Protein AF-A0A392SCU3-F1 (afdb_monomer_lite)

Foldseek 3Di:
DDDDPPDDPPPPPDDPPDDPQKAADDAFPDWDDDDPPIDGHGQWIDDPNDIDGAQDKDWDDDPDPVDDIDIDGHD

Secondary structure (DSSP, 8-state):
-------------------TT-EEESS-SEEE--GGG-EEE-SEEEETTEEEETT-EEEE--SSTTSPPEEEE--

Structure (mmCIF, N/CA/C/O backbone):
data_AF-A0A392SCU3-F1
#
_entry.id   AF-A0A392SCU3-F1
#
loop_
_atom_site.group_PDB
_atom_site.id
_atom_site.type_symbol
_atom_site.label_atom_id
_atom_site.label_alt_id
_atom_site.label_comp_id
_atom_site.label_asym_id
_atom_site.label_entity_id
_atom_site.label_seq_id
_atom_site.pdbx_PDB_ins_code
_atom_site.Cartn_x
_atom_site.Cartn_y
_atom_site.Cartn_z
_atom_site.occupancy
_atom_site.B_iso_or_equiv
_atom_site.auth_seq_id
_atom_site.auth_comp_id
_atom_site.auth_asym_id
_atom_site.auth_atom_id
_atom_site.pdbx_PDB_model_num
ATOM 1 N N . ASP A 1 1 ? 23.564 28.412 34.348 1.00 45.09 1 ASP A N 1
ATOM 2 C CA . ASP A 1 1 ? 22.842 28.268 33.078 1.00 45.09 1 ASP A CA 1
ATOM 3 C C . ASP A 1 1 ? 22.710 26.808 32.749 1.00 45.09 1 ASP A C 1
ATOM 5 O O . ASP A 1 1 ? 23.720 26.117 32.729 1.00 45.09 1 ASP A O 1
ATOM 9 N N . SER A 1 2 ? 21.461 26.362 32.656 1.00 44.78 2 SER A N 1
ATOM 10 C CA . SER A 1 2 ? 21.078 24.970 32.462 1.00 44.78 2 SER A CA 1
ATOM 11 C C . SER A 1 2 ? 21.408 24.480 31.058 1.00 44.78 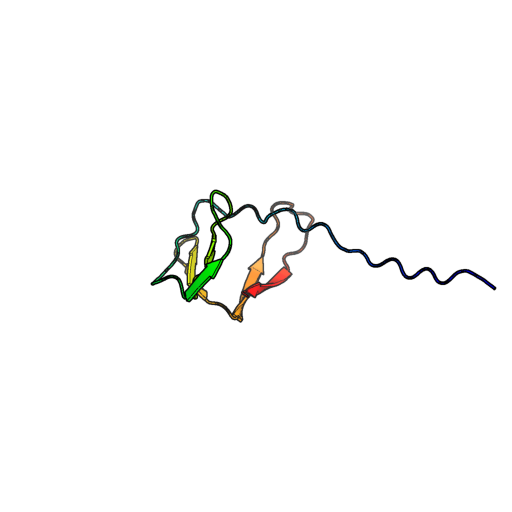2 SER A C 1
ATOM 13 O O . SER A 1 2 ? 21.221 25.198 30.077 1.00 44.78 2 SER A O 1
ATOM 15 N N . ASP A 1 3 ? 21.861 23.235 31.034 1.00 48.75 3 ASP A N 1
ATOM 16 C CA . ASP A 1 3 ? 22.120 22.351 29.908 1.00 48.75 3 ASP A CA 1
ATOM 17 C C . ASP A 1 3 ? 20.923 22.238 28.940 1.00 48.75 3 ASP A C 1
ATOM 19 O O . ASP A 1 3 ? 19.811 21.905 29.352 1.00 48.75 3 ASP A O 1
ATOM 23 N N . ASP A 1 4 ? 21.170 22.487 27.650 1.00 52.16 4 ASP A N 1
ATOM 24 C CA . ASP A 1 4 ? 20.259 22.213 26.527 1.00 52.16 4 ASP A CA 1
ATOM 25 C C . ASP A 1 4 ? 20.874 21.077 25.690 1.00 52.16 4 ASP A C 1
ATOM 27 O O . ASP A 1 4 ? 21.491 21.294 24.646 1.00 52.16 4 ASP A O 1
ATOM 31 N N . ASP A 1 5 ? 20.800 19.854 26.224 1.00 49.09 5 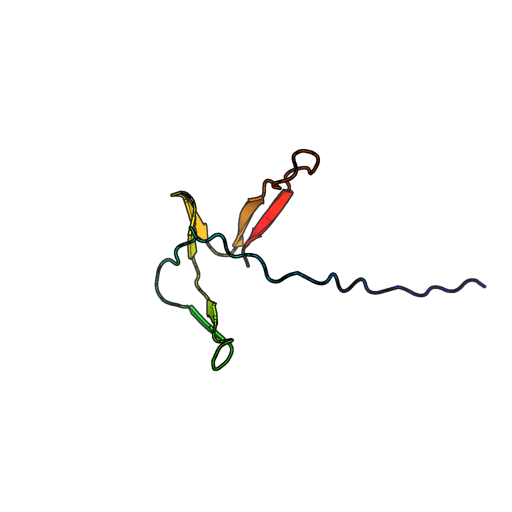ASP A N 1
ATOM 32 C CA . ASP A 1 5 ? 21.188 18.628 25.523 1.00 49.09 5 ASP A CA 1
ATOM 33 C C . ASP A 1 5 ? 19.965 18.110 24.753 1.00 49.09 5 ASP A C 1
ATOM 35 O O . ASP A 1 5 ? 19.099 17.406 25.273 1.00 49.09 5 ASP A O 1
ATOM 39 N N . GLY A 1 6 ? 19.843 18.567 23.504 1.00 45.94 6 GLY A N 1
ATOM 40 C CA . GLY A 1 6 ? 18.819 18.124 22.564 1.00 45.94 6 GLY A CA 1
ATOM 41 C C . GLY A 1 6 ? 19.075 16.689 22.110 1.00 45.94 6 GLY A C 1
ATOM 42 O O . GLY A 1 6 ? 19.653 16.461 21.043 1.00 45.94 6 GLY A O 1
ATOM 43 N N . GLU A 1 7 ? 18.631 15.728 22.918 1.00 45.69 7 GLU A N 1
ATOM 44 C CA . GLU A 1 7 ? 18.624 14.303 22.597 1.00 45.69 7 GLU A CA 1
ATOM 45 C C . GLU A 1 7 ? 17.835 14.050 21.300 1.00 45.69 7 GLU A C 1
ATOM 47 O O . GLU A 1 7 ? 16.612 14.180 21.217 1.00 45.69 7 GLU A O 1
ATOM 52 N N . LYS A 1 8 ? 18.562 13.675 20.243 1.00 47.25 8 LYS A N 1
ATOM 53 C CA . LYS A 1 8 ? 17.988 13.075 19.039 1.00 47.25 8 LYS A CA 1
ATOM 54 C C . LYS A 1 8 ? 17.470 11.686 19.399 1.00 47.25 8 LYS A C 1
ATOM 56 O O . LYS A 1 8 ? 18.242 10.729 19.421 1.00 47.25 8 LYS A O 1
ATOM 61 N N . GLU A 1 9 ? 16.165 11.564 19.617 1.00 42.50 9 GLU A N 1
ATOM 62 C CA . GLU A 1 9 ? 15.491 10.266 19.591 1.00 42.50 9 GLU A CA 1
ATOM 63 C C . GLU A 1 9 ? 15.546 9.681 18.170 1.00 42.50 9 GLU A C 1
ATOM 65 O O . GLU A 1 9 ? 14.644 9.836 17.343 1.00 42.50 9 GLU A O 1
ATOM 70 N N . GLU A 1 10 ? 16.629 8.968 17.868 1.00 44.28 10 GLU A N 1
ATOM 71 C CA . GLU A 1 10 ? 16.636 7.962 16.814 1.00 44.28 10 GLU A CA 1
ATOM 72 C C . GLU A 1 10 ? 15.801 6.775 17.302 1.00 44.28 10 GLU A C 1
ATOM 74 O O . GLU A 1 10 ? 16.315 5.777 17.812 1.00 44.28 10 GLU A O 1
ATOM 79 N N . GLY A 1 11 ? 14.477 6.908 17.175 1.00 39.00 11 GLY A N 1
ATOM 80 C CA . GLY A 1 11 ? 13.536 5.824 17.411 1.00 39.00 11 GLY A CA 1
ATOM 81 C C . GLY A 1 11 ? 13.977 4.593 16.625 1.00 39.00 11 GLY A C 1
ATOM 82 O O . GLY A 1 11 ? 13.927 4.576 15.391 1.00 39.00 11 GLY A O 1
ATOM 83 N N . LYS A 1 12 ? 14.433 3.564 17.349 1.00 37.88 12 LYS A N 1
ATOM 84 C CA . LYS A 1 12 ? 14.655 2.209 16.838 1.00 37.88 12 LYS A CA 1
ATOM 85 C C . LYS A 1 12 ? 13.363 1.755 16.162 1.00 37.88 12 LYS A C 1
ATOM 87 O O . LYS A 1 12 ? 12.461 1.243 16.814 1.00 37.88 12 LYS A O 1
ATOM 92 N N . LYS A 1 13 ? 13.268 1.936 14.846 1.00 41.88 13 LYS A N 1
ATOM 93 C CA . LYS A 1 13 ? 12.253 1.263 14.043 1.00 41.88 13 LYS A CA 1
ATOM 94 C C . LYS A 1 13 ? 12.604 -0.217 14.085 1.00 41.88 13 LYS A C 1
ATOM 96 O O . LYS A 1 13 ? 13.544 -0.645 13.410 1.00 41.88 13 LYS A O 1
ATOM 101 N N . GLU A 1 14 ? 11.902 -0.982 14.918 1.00 44.12 14 GLU A N 1
ATOM 102 C CA . GLU A 1 14 ? 11.837 -2.430 14.745 1.00 44.12 14 GLU A CA 1
ATOM 103 C C . GLU A 1 14 ? 11.573 -2.724 13.262 1.00 44.12 14 GLU A C 1
ATOM 105 O O . GLU A 1 14 ? 10.857 -1.956 12.604 1.00 44.12 14 GLU A O 1
ATOM 110 N N . PRO A 1 15 ? 12.201 -3.768 12.688 1.00 48.69 15 PRO A N 1
ATOM 111 C CA . PRO A 1 15 ? 11.901 -4.136 11.318 1.00 48.69 15 PRO A CA 1
ATOM 112 C C . PRO A 1 15 ? 10.385 -4.339 11.242 1.00 48.69 15 PRO A C 1
ATOM 114 O O . PRO A 1 15 ? 9.865 -5.124 12.035 1.00 48.69 15 PRO A O 1
ATOM 117 N N . PRO A 1 16 ? 9.669 -3.616 10.360 1.00 54.44 16 PRO A N 1
ATOM 118 C CA . PRO A 1 16 ? 8.232 -3.783 10.252 1.00 54.44 16 PRO A CA 1
ATOM 119 C C . PRO A 1 16 ? 7.972 -5.263 10.002 1.00 54.44 16 PRO A C 1
ATOM 121 O O . PRO A 1 16 ? 8.525 -5.834 9.055 1.00 54.44 16 PRO A O 1
ATOM 124 N N . GLN A 1 17 ? 7.209 -5.891 10.897 1.00 56.78 17 GLN A N 1
ATOM 125 C CA . GLN A 1 17 ? 6.695 -7.226 10.650 1.00 56.78 17 GLN A CA 1
ATOM 126 C C . GLN A 1 17 ? 5.846 -7.096 9.393 1.00 56.78 17 GLN A C 1
ATOM 128 O O . GLN A 1 17 ? 4.853 -6.372 9.379 1.00 56.78 17 GLN A O 1
ATOM 133 N N . THR A 1 18 ? 6.312 -7.677 8.292 1.00 60.53 18 THR A N 1
ATOM 134 C CA . THR A 1 18 ? 5.526 -7.707 7.068 1.00 60.53 18 THR A CA 1
ATOM 135 C C . THR A 1 18 ? 4.356 -8.637 7.333 1.00 60.53 18 THR A C 1
ATOM 137 O O . THR A 1 18 ? 4.618 -9.800 7.646 1.00 60.53 18 THR A O 1
ATOM 140 N N . PRO A 1 19 ? 3.105 -8.165 7.228 1.00 67.50 19 PRO A N 1
ATOM 141 C CA . PRO A 1 19 ? 1.961 -9.056 7.297 1.00 67.50 19 PRO A CA 1
ATOM 142 C C . PRO A 1 19 ? 2.135 -10.148 6.239 1.00 67.50 19 PRO A C 1
ATOM 144 O O . PRO A 1 19 ? 2.416 -9.828 5.080 1.00 67.50 19 PRO A O 1
ATOM 147 N N . ASP A 1 20 ? 1.993 -11.415 6.628 1.00 71.56 20 ASP A N 1
ATOM 148 C CA . ASP A 1 20 ? 2.214 -12.557 5.727 1.00 71.56 20 ASP A CA 1
ATOM 149 C C . ASP A 1 20 ? 1.273 -12.545 4.502 1.00 71.56 20 ASP A C 1
ATOM 151 O O . ASP A 1 20 ? 1.577 -13.151 3.474 1.00 71.56 20 ASP A O 1
ATOM 155 N N . ASP A 1 21 ? 0.165 -11.801 4.577 1.00 81.75 21 ASP A N 1
ATOM 156 C CA . ASP A 1 21 ? -0.861 -11.728 3.533 1.00 81.75 21 ASP A CA 1
ATOM 157 C C . ASP A 1 21 ? -0.599 -10.676 2.441 1.00 81.75 21 ASP A C 1
ATOM 159 O O . ASP A 1 21 ? -1.320 -10.640 1.440 1.00 81.75 21 ASP A O 1
ATOM 163 N N . ALA A 1 22 ? 0.418 -9.820 2.591 1.00 89.88 22 ALA A N 1
ATOM 164 C CA . ALA A 1 22 ? 0.712 -8.784 1.601 1.00 89.88 22 ALA A CA 1
ATOM 165 C C . ALA A 1 22 ? 1.368 -9.377 0.339 1.00 89.88 22 ALA A C 1
ATOM 167 O O . ALA A 1 22 ? 2.454 -9.963 0.390 1.00 89.88 22 ALA A O 1
ATOM 168 N N . LYS A 1 23 ? 0.740 -9.180 -0.826 1.00 93.75 23 LYS A N 1
ATOM 169 C CA . LYS A 1 23 ? 1.219 -9.701 -2.117 1.00 93.75 23 LYS A CA 1
ATOM 170 C C . LYS A 1 23 ? 1.669 -8.561 -3.029 1.00 93.75 23 LYS A C 1
ATOM 172 O O . LYS A 1 23 ? 0.874 -7.665 -3.299 1.00 93.75 23 LYS A O 1
ATOM 177 N N . PRO A 1 24 ? 2.908 -8.571 -3.549 1.00 95.19 24 PRO A N 1
ATOM 178 C CA . PRO A 1 24 ? 3.357 -7.530 -4.465 1.00 95.19 24 PRO A CA 1
ATOM 179 C C . PRO A 1 24 ? 2.605 -7.611 -5.797 1.00 95.19 24 PRO A C 1
ATOM 181 O O . PRO A 1 24 ? 2.310 -8.705 -6.286 1.00 95.19 24 PRO A O 1
ATOM 184 N N . ILE A 1 25 ? 2.360 -6.455 -6.408 1.00 96.00 25 ILE A N 1
ATOM 185 C CA . ILE A 1 25 ? 1.757 -6.347 -7.737 1.00 96.00 25 ILE A CA 1
ATOM 186 C C . ILE A 1 25 ? 2.808 -5.806 -8.709 1.00 96.00 25 ILE A C 1
ATOM 188 O O . ILE A 1 25 ? 3.485 -4.817 -8.429 1.00 96.00 25 ILE A O 1
ATOM 192 N N . GLY A 1 26 ? 2.926 -6.455 -9.868 1.00 95.38 26 GLY A N 1
ATOM 193 C CA . GLY A 1 26 ? 3.833 -6.041 -10.938 1.00 95.38 26 GLY A CA 1
ATOM 194 C C . GLY A 1 26 ? 5.302 -6.412 -10.711 1.00 95.38 26 GLY A C 1
ATOM 195 O O . GLY A 1 26 ? 5.653 -7.241 -9.866 1.00 95.38 26 GLY A O 1
ATOM 196 N N . ASP A 1 27 ? 6.167 -5.805 -11.522 1.00 96.69 27 ASP A N 1
ATOM 197 C CA . ASP A 1 27 ? 7.609 -6.032 -11.486 1.00 96.69 27 ASP A CA 1
ATOM 198 C C . ASP A 1 27 ? 8.301 -5.161 -10.423 1.00 96.69 27 ASP A C 1
ATOM 200 O O . ASP A 1 27 ? 7.867 -4.043 -10.137 1.00 96.69 27 ASP A O 1
ATOM 204 N N . PRO A 1 28 ? 9.408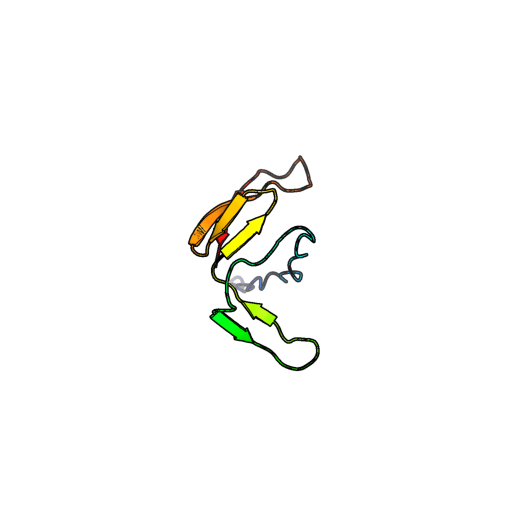 -5.636 -9.824 1.00 95.81 28 PRO A N 1
ATOM 205 C CA . PRO A 1 28 ? 10.139 -4.852 -8.842 1.00 95.81 28 PRO A CA 1
ATOM 206 C C . PRO A 1 28 ? 10.806 -3.632 -9.493 1.00 95.81 28 PRO A C 1
ATOM 208 O O . PRO A 1 28 ? 11.693 -3.773 -10.336 1.00 95.81 28 PRO A O 1
ATOM 211 N N . ILE A 1 29 ? 10.456 -2.435 -9.022 1.00 95.75 29 ILE A N 1
ATOM 212 C CA . ILE A 1 29 ? 11.016 -1.158 -9.493 1.00 95.75 29 ILE A CA 1
ATOM 213 C C . ILE A 1 29 ? 12.458 -0.938 -9.019 1.00 95.75 29 ILE A C 1
ATOM 215 O O . ILE A 1 29 ? 13.236 -0.206 -9.631 1.00 95.75 29 ILE A O 1
ATOM 219 N N . ARG A 1 30 ? 12.843 -1.580 -7.909 1.00 95.69 30 ARG A N 1
ATOM 220 C CA . ARG A 1 30 ? 14.198 -1.501 -7.357 1.00 95.69 30 ARG A CA 1
ATOM 221 C C . ARG A 1 30 ? 14.545 -2.766 -6.592 1.00 95.69 30 ARG A C 1
ATOM 223 O O . ARG A 1 30 ? 13.730 -3.349 -5.886 1.00 95.69 30 ARG A O 1
ATOM 230 N N . VAL A 1 31 ? 15.811 -3.156 -6.662 1.00 95.56 31 VAL A N 1
ATOM 231 C CA . VAL A 1 31 ? 16.372 -4.227 -5.837 1.00 95.56 31 VAL A CA 1
ATOM 232 C C . VAL A 1 31 ? 17.511 -3.646 -5.013 1.00 95.56 31 VAL A C 1
ATOM 234 O O . VAL A 1 31 ? 18.428 -3.039 -5.560 1.00 95.56 31 VAL A O 1
ATOM 237 N N . SER A 1 32 ? 17.460 -3.816 -3.694 1.00 94.88 32 SER A N 1
ATOM 238 C CA . SER A 1 32 ? 18.488 -3.323 -2.772 1.00 94.88 32 SER A CA 1
ATOM 239 C C . SER A 1 32 ? 19.076 -4.451 -1.932 1.00 94.88 32 SER A C 1
ATOM 241 O O . SER A 1 32 ? 18.441 -5.482 -1.727 1.00 94.88 32 SER A O 1
ATOM 243 N N . GLY A 1 33 ? 20.270 -4.240 -1.381 1.00 93.88 33 GLY A N 1
ATOM 244 C CA . GLY A 1 33 ? 20.943 -5.231 -0.538 1.00 93.88 33 GLY A CA 1
ATOM 245 C C . GLY A 1 33 ? 21.574 -6.384 -1.327 1.00 93.88 33 GLY A C 1
ATOM 246 O O . GLY A 1 33 ? 21.480 -6.466 -2.553 1.00 93.88 33 GLY A O 1
ATOM 247 N N . LYS A 1 34 ? 22.270 -7.272 -0.613 1.00 93.06 34 LYS A N 1
ATOM 248 C CA . LYS A 1 34 ? 22.982 -8.434 -1.171 1.00 93.06 34 LYS A CA 1
ATOM 249 C C . LYS A 1 34 ? 22.794 -9.657 -0.267 1.00 93.06 34 LYS A C 1
ATOM 251 O O . LYS A 1 34 ? 22.529 -9.515 0.926 1.00 93.06 34 LYS A O 1
ATOM 256 N N . GLY A 1 35 ? 22.946 -10.857 -0.832 1.00 92.88 35 GLY A N 1
ATOM 257 C CA . GLY A 1 35 ? 22.828 -12.120 -0.094 1.00 92.88 35 GLY A CA 1
ATOM 258 C C . GLY A 1 35 ? 21.472 -12.263 0.604 1.00 92.88 35 GLY A C 1
ATOM 259 O O . GLY A 1 35 ? 20.432 -12.045 -0.013 1.00 92.88 35 GLY A O 1
ATOM 260 N N . ARG A 1 36 ? 21.494 -12.587 1.903 1.00 89.12 36 ARG A N 1
ATOM 261 C CA . ARG A 1 36 ? 20.290 -12.755 2.740 1.00 89.12 36 ARG A CA 1
ATOM 262 C C . ARG A 1 36 ? 19.502 -11.460 2.972 1.00 89.12 36 ARG A C 1
ATOM 264 O O . ARG A 1 36 ? 18.327 -11.527 3.292 1.00 89.12 36 ARG A O 1
ATOM 271 N N . GLY A 1 37 ? 20.126 -10.293 2.798 1.00 89.44 37 GLY A N 1
ATOM 272 C CA . GLY A 1 37 ? 19.480 -8.986 2.971 1.00 89.44 37 GLY A CA 1
ATOM 273 C C . GLY A 1 37 ? 18.931 -8.386 1.677 1.00 89.44 37 GLY A C 1
ATOM 274 O O . GLY A 1 37 ? 18.666 -7.186 1.627 1.00 89.44 37 GLY A O 1
ATOM 275 N N . ARG A 1 38 ? 18.841 -9.171 0.597 1.00 93.12 38 ARG A N 1
ATOM 276 C CA . ARG A 1 38 ? 18.350 -8.685 -0.694 1.00 93.12 38 ARG A CA 1
ATOM 277 C C . ARG A 1 38 ? 16.840 -8.437 -0.614 1.00 93.12 38 ARG A C 1
ATOM 279 O O . ARG A 1 38 ? 16.075 -9.373 -0.419 1.00 93.12 38 ARG A O 1
ATOM 286 N N . LYS A 1 39 ? 16.425 -7.187 -0.815 1.00 92.44 39 LYS A N 1
ATOM 287 C CA . LYS A 1 39 ? 15.027 -6.737 -0.825 1.00 92.44 39 LYS A CA 1
ATOM 288 C C . LYS A 1 39 ? 14.614 -6.313 -2.232 1.00 92.44 39 LYS A C 1
ATOM 290 O O . LYS A 1 39 ? 15.421 -5.744 -2.972 1.00 92.44 39 LYS A O 1
ATOM 295 N N . ARG A 1 40 ? 13.366 -6.596 -2.594 1.00 93.88 40 ARG A N 1
ATOM 296 C CA . ARG A 1 40 ? 12.721 -6.144 -3.832 1.00 93.88 40 ARG A CA 1
ATOM 297 C C . ARG A 1 40 ? 11.647 -5.133 -3.447 1.00 93.88 40 ARG A C 1
ATOM 299 O O . ARG A 1 40 ? 10.877 -5.406 -2.534 1.00 93.88 40 ARG A O 1
ATOM 306 N N . HIS A 1 41 ? 11.654 -3.984 -4.101 1.00 94.69 41 HIS A N 1
ATOM 307 C CA . HIS A 1 41 ? 10.729 -2.880 -3.865 1.00 94.69 41 HIS A CA 1
ATOM 308 C C . HIS A 1 41 ? 9.745 -2.824 -5.024 1.00 94.69 41 HIS A C 1
ATOM 310 O O . HIS A 1 41 ? 10.159 -3.006 -6.171 1.00 94.69 41 HIS A O 1
ATOM 316 N N . TYR A 1 42 ? 8.479 -2.572 -4.715 1.00 95.62 42 TYR A N 1
ATOM 317 C CA . TYR A 1 42 ? 7.360 -2.591 -5.653 1.00 95.62 42 TYR A CA 1
ATOM 318 C C . TYR A 1 42 ? 6.576 -1.286 -5.537 1.00 95.62 42 TYR A C 1
ATOM 320 O O . TYR A 1 42 ? 6.624 -0.634 -4.496 1.00 95.62 42 TYR A O 1
ATOM 328 N N . GLU A 1 43 ? 5.884 -0.915 -6.609 1.00 96.19 43 GLU A N 1
ATOM 329 C CA . GLU A 1 43 ? 5.040 0.283 -6.639 1.00 96.19 43 GLU A CA 1
ATOM 330 C C . GLU A 1 43 ? 3.696 0.064 -5.930 1.00 96.19 43 GLU A C 1
ATOM 332 O O . GLU A 1 43 ? 3.159 0.989 -5.326 1.00 96.19 43 GLU A O 1
ATOM 337 N N . SER A 1 44 ? 3.183 -1.170 -5.952 1.00 96.00 44 SER A N 1
ATOM 338 C CA . SER A 1 44 ? 1.893 -1.514 -5.357 1.00 96.00 44 SER A CA 1
ATOM 339 C C . SER A 1 44 ? 1.885 -2.917 -4.754 1.00 96.00 44 SER A C 1
ATOM 341 O O . SER A 1 44 ? 2.679 -3.791 -5.123 1.00 96.00 44 SER A O 1
ATOM 343 N N . PHE A 1 45 ? 0.945 -3.150 -3.844 1.00 94.81 45 PHE A N 1
ATOM 344 C CA . PHE A 1 45 ? 0.671 -4.454 -3.250 1.00 94.81 45 PHE A CA 1
ATOM 345 C C . PHE A 1 45 ? -0.826 -4.637 -2.983 1.00 94.81 45 PHE A C 1
ATOM 347 O O . PHE A 1 45 ? -1.567 -3.668 -2.831 1.00 94.81 45 PHE A O 1
ATOM 354 N N . GLU A 1 46 ? -1.266 -5.890 -2.933 1.00 95.00 46 GLU A N 1
ATOM 355 C CA . GLU A 1 46 ? -2.585 -6.284 -2.448 1.00 95.00 46 GLU A CA 1
ATOM 356 C C . GLU A 1 46 ? -2.471 -6.704 -0.981 1.00 95.00 46 GLU A C 1
ATOM 358 O O . GLU A 1 46 ? -1.582 -7.481 -0.619 1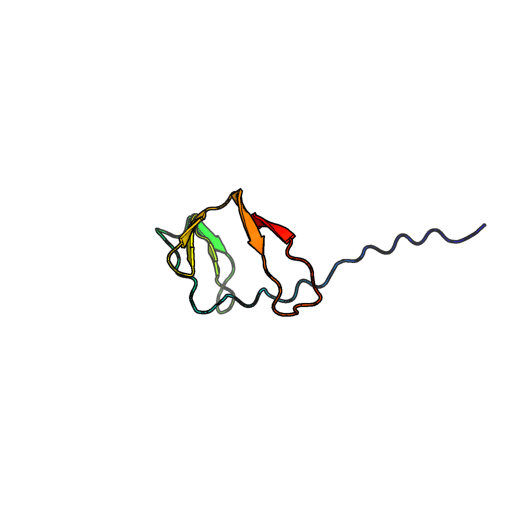.00 95.00 46 GLU A O 1
ATOM 363 N N . PHE A 1 47 ? -3.373 -6.205 -0.144 1.00 91.19 47 PHE A N 1
ATOM 364 C CA . PHE A 1 47 ? -3.523 -6.615 1.245 1.00 91.19 47 PHE A CA 1
ATOM 365 C C . PHE A 1 47 ? -5.009 -6.655 1.605 1.00 91.19 47 PHE A C 1
ATOM 367 O O . PHE A 1 47 ? -5.734 -5.694 1.356 1.00 91.19 47 PHE A O 1
ATOM 374 N N . ASP A 1 48 ? -5.466 -7.782 2.155 1.00 89.69 48 ASP A N 1
ATOM 375 C CA . ASP A 1 48 ? -6.876 -8.019 2.506 1.00 89.69 48 ASP A CA 1
ATOM 376 C C . ASP A 1 48 ? -7.861 -7.721 1.348 1.00 89.69 48 ASP A C 1
ATOM 378 O O . ASP A 1 48 ? -8.906 -7.096 1.512 1.00 89.69 48 ASP A O 1
ATOM 382 N N . GLY A 1 49 ? -7.474 -8.101 0.123 1.00 91.94 49 GLY A N 1
ATOM 383 C CA . GLY A 1 49 ? -8.258 -7.867 -1.097 1.00 91.94 49 GLY A CA 1
ATOM 384 C C . GLY A 1 49 ? -8.278 -6.417 -1.600 1.00 91.94 49 GLY A C 1
ATOM 385 O O . GLY A 1 49 ? -8.900 -6.147 -2.626 1.00 91.94 49 GLY A O 1
ATOM 386 N N . ASN A 1 50 ? -7.588 -5.495 -0.923 1.00 92.94 50 ASN A N 1
ATOM 387 C CA . ASN A 1 50 ? -7.445 -4.103 -1.340 1.00 92.94 50 ASN A CA 1
ATOM 388 C C . ASN A 1 50 ? -6.068 -3.858 -1.957 1.00 92.94 50 ASN A C 1
ATOM 390 O O . ASN A 1 50 ? -5.053 -4.341 -1.458 1.00 92.94 50 ASN A O 1
ATOM 394 N N . GLN A 1 51 ? -6.029 -3.070 -3.027 1.00 95.56 51 GLN A N 1
ATOM 395 C CA . GLN A 1 51 ? -4.785 -2.635 -3.649 1.00 95.56 51 GLN A CA 1
ATOM 396 C C . GLN A 1 51 ? -4.329 -1.301 -3.054 1.00 95.56 51 GLN A C 1
ATOM 398 O O . GLN A 1 51 ? -5.115 -0.361 -2.961 1.00 95.56 51 GLN A O 1
ATOM 403 N N . TYR A 1 52 ? -3.043 -1.218 -2.727 1.00 95.19 52 TYR A N 1
ATOM 404 C CA . TYR A 1 52 ? -2.374 -0.020 -2.229 1.00 95.19 52 TYR A CA 1
ATOM 405 C C . TYR A 1 52 ? -1.151 0.289 -3.085 1.00 95.19 52 TYR A C 1
ATOM 407 O O . TYR A 1 52 ? -0.437 -0.628 -3.500 1.00 95.19 52 TYR A O 1
ATOM 415 N N . SER A 1 53 ? -0.892 1.570 -3.324 1.00 96.12 53 SER A N 1
ATOM 416 C CA . SER A 1 53 ? 0.274 2.067 -4.055 1.00 96.12 53 SER A CA 1
ATOM 417 C C . SER A 1 53 ? 1.120 3.000 -3.194 1.00 96.12 53 SER A C 1
ATOM 419 O O . SER A 1 53 ? 0.695 3.474 -2.137 1.00 96.12 53 SER A O 1
ATOM 421 N N . LEU A 1 54 ? 2.349 3.265 -3.636 1.00 94.81 54 LEU A N 1
ATOM 422 C CA . LEU A 1 54 ? 3.159 4.323 -3.039 1.00 94.81 54 LEU A CA 1
ATOM 423 C C . LEU A 1 54 ? 2.395 5.655 -3.076 1.00 94.81 54 LEU A C 1
ATOM 425 O O . LEU A 1 54 ? 1.679 5.952 -4.025 1.00 94.81 54 LEU A O 1
ATOM 429 N N . GLU A 1 55 ? 2.592 6.461 -2.038 1.00 95.38 55 GLU A N 1
ATOM 430 C CA . GLU A 1 55 ? 1.947 7.759 -1.803 1.00 95.38 55 GLU A CA 1
ATOM 431 C C . GLU A 1 55 ? 0.467 7.721 -1.402 1.00 95.38 55 GLU A C 1
ATOM 433 O O . GLU A 1 55 ? -0.074 8.765 -1.024 1.00 95.38 55 GLU A O 1
ATOM 438 N N . ASP A 1 56 ? -0.159 6.542 -1.358 1.00 95.69 56 ASP A N 1
ATOM 439 C CA . ASP A 1 56 ? -1.520 6.416 -0.845 1.00 95.69 56 ASP A CA 1
ATOM 440 C C . ASP A 1 56 ? -1.568 6.680 0.674 1.00 95.69 56 ASP A C 1
ATOM 442 O O . ASP A 1 56 ? -0.734 6.159 1.433 1.00 95.69 56 ASP A O 1
ATOM 446 N N . PRO A 1 57 ? -2.545 7.475 1.155 1.00 94.94 57 PRO A N 1
ATOM 447 C CA . PRO A 1 57 ? -2.814 7.602 2.575 1.00 94.94 57 PRO A CA 1
ATOM 448 C C . PRO A 1 57 ? -3.562 6.364 3.088 1.00 94.94 57 PRO A C 1
ATOM 450 O O . PRO A 1 57 ? -4.583 5.962 2.532 1.00 94.94 57 PRO A O 1
ATOM 453 N N . VAL A 1 58 ? -3.099 5.794 4.198 1.00 93.00 58 VAL A N 1
ATOM 454 C CA . VAL A 1 58 ? -3.708 4.627 4.848 1.00 93.00 58 VAL A CA 1
ATOM 455 C C . VAL A 1 58 ? -3.991 4.893 6.314 1.00 93.00 58 VAL A C 1
ATOM 457 O O . VAL A 1 58 ? -3.228 5.576 6.995 1.00 93.00 58 VAL A O 1
ATOM 460 N N . MET A 1 59 ? -5.092 4.332 6.810 1.00 90.62 59 MET A N 1
ATOM 461 C CA . MET A 1 59 ? -5.407 4.313 8.234 1.00 90.62 59 MET A CA 1
ATOM 462 C C . MET A 1 59 ? -4.892 3.010 8.837 1.00 90.62 59 MET A C 1
ATOM 464 O O . MET A 1 59 ? -5.322 1.929 8.440 1.00 90.62 59 MET A O 1
ATOM 468 N N . LEU A 1 60 ? -3.984 3.117 9.799 1.00 86.88 60 LEU A N 1
ATOM 469 C CA . LEU A 1 60 ? -3.456 1.984 10.542 1.00 86.88 60 LEU A CA 1
ATOM 470 C C . LEU A 1 60 ? -4.216 1.862 11.859 1.00 86.88 60 LEU A C 1
ATOM 472 O O . LEU A 1 60 ? -4.321 2.827 12.622 1.00 86.88 60 LEU A O 1
ATOM 476 N N . VAL A 1 61 ? -4.757 0.671 12.101 1.00 87.62 61 VAL A N 1
ATOM 477 C CA . VAL A 1 61 ? -5.434 0.315 13.348 1.00 87.62 61 VAL A CA 1
ATOM 478 C C . VAL A 1 61 ? -4.451 -0.511 14.180 1.00 87.62 61 VAL A C 1
ATOM 480 O O . VAL A 1 61 ? -4.089 -1.606 13.751 1.00 87.62 61 VAL A O 1
ATOM 483 N N . PRO A 1 62 ? -3.969 0.007 15.323 1.00 86.31 62 PRO A N 1
ATOM 484 C CA . PRO A 1 62 ? -3.108 -0.748 16.224 1.00 86.31 62 PRO A CA 1
ATOM 485 C C . PRO A 1 62 ? -3.807 -2.007 16.748 1.00 86.31 62 PR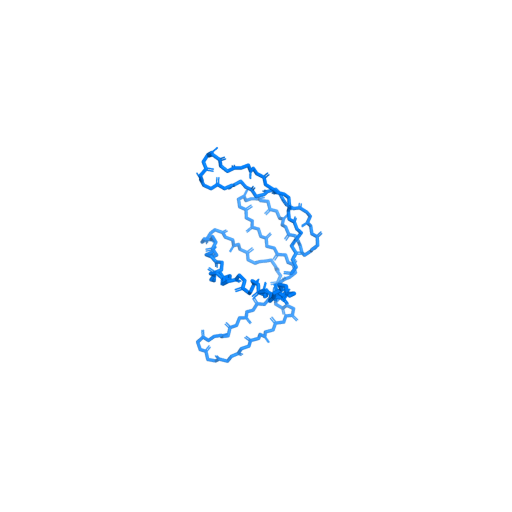O A C 1
ATOM 487 O O . PRO A 1 62 ? -5.029 -2.035 16.896 1.00 86.31 62 PRO A O 1
ATOM 490 N N . GLU A 1 63 ? -3.027 -3.033 17.083 1.00 85.69 63 GLU A N 1
ATOM 491 C CA . GLU A 1 63 ? -3.554 -4.249 17.722 1.00 85.69 63 GLU A CA 1
ATOM 492 C C . GLU A 1 63 ? -4.089 -3.965 19.135 1.00 85.69 63 GLU A C 1
ATOM 494 O O . GLU A 1 63 ? -5.067 -4.566 19.587 1.00 85.69 63 GLU A O 1
ATOM 499 N N . ASP A 1 64 ? -3.453 -3.018 19.826 1.00 87.62 64 ASP A N 1
ATOM 500 C CA . ASP A 1 64 ? -3.871 -2.529 21.132 1.00 87.62 64 ASP A CA 1
ATOM 501 C C . ASP A 1 64 ? -5.037 -1.542 20.999 1.00 87.62 64 ASP A C 1
ATOM 503 O O . ASP A 1 64 ? -4.928 -0.480 20.384 1.00 87.62 64 ASP A O 1
ATOM 507 N N . LYS A 1 65 ? -6.159 -1.886 21.632 1.00 81.88 65 LYS A N 1
ATOM 508 C CA . LYS A 1 65 ? -7.417 -1.132 21.567 1.00 81.88 65 LYS A CA 1
ATOM 509 C C . LYS A 1 65 ? -7.357 0.217 22.279 1.00 81.88 65 LYS A C 1
ATOM 511 O O . LYS A 1 65 ? -8.225 1.055 22.042 1.00 81.88 65 LYS A O 1
ATOM 516 N N . GLU A 1 66 ? -6.386 0.422 23.165 1.00 88.81 66 GLU A N 1
ATOM 517 C CA . GLU A 1 66 ? -6.191 1.706 23.844 1.00 88.81 66 GLU A CA 1
ATOM 518 C C . GLU A 1 66 ? -5.463 2.719 22.949 1.00 88.81 66 GLU A C 1
ATOM 520 O O . GLU A 1 66 ? -5.539 3.932 23.176 1.00 88.81 66 GLU A O 1
ATOM 525 N N . GLN A 1 67 ? -4.807 2.243 21.888 1.00 88.19 67 GLN A N 1
ATOM 526 C CA . GLN A 1 67 ? -4.111 3.089 20.933 1.00 88.19 67 GLN A CA 1
ATOM 527 C C . GLN A 1 67 ? -5.068 3.577 19.844 1.00 88.19 67 GLN A C 1
ATOM 529 O O . GLN A 1 67 ? -5.823 2.822 19.230 1.00 88.19 67 GLN A O 1
ATOM 534 N N . LYS A 1 68 ? -5.033 4.887 19.588 1.00 89.94 68 LYS A N 1
ATOM 535 C CA . LYS A 1 68 ? -5.861 5.497 18.546 1.00 89.94 68 LYS A CA 1
ATOM 536 C C . LYS A 1 68 ? -5.348 5.094 17.159 1.00 89.94 68 LYS A C 1
ATOM 538 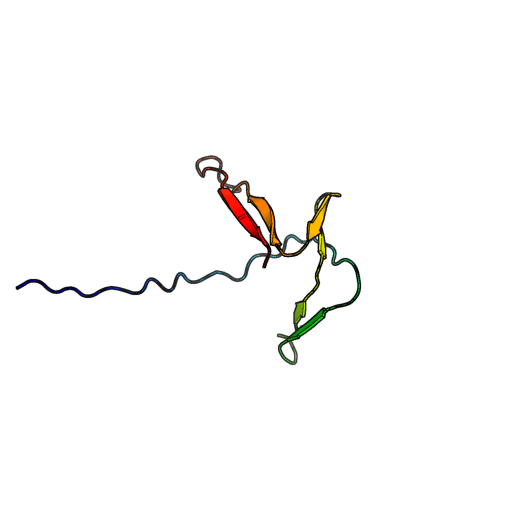O O . LYS A 1 68 ? -4.132 5.075 16.956 1.00 89.94 68 LYS A O 1
ATOM 543 N N . PRO A 1 69 ? -6.247 4.857 16.188 1.00 92.25 69 PRO A N 1
ATOM 544 C CA . PRO A 1 69 ? -5.836 4.702 14.805 1.00 92.25 69 PRO A CA 1
ATOM 545 C C . PRO A 1 69 ? -5.176 5.987 14.308 1.00 92.25 69 PRO A C 1
ATOM 547 O O . PRO A 1 69 ? -5.545 7.093 14.719 1.00 92.25 69 PRO A O 1
ATOM 550 N N . TYR A 1 70 ? -4.212 5.843 13.408 1.00 91.31 70 TYR A N 1
ATOM 551 C CA . TYR A 1 70 ? -3.510 6.973 12.810 1.00 91.31 70 TYR A CA 1
ATOM 552 C C . TYR A 1 70 ? -3.425 6.830 11.297 1.00 91.31 70 TYR A C 1
ATOM 554 O O . TYR A 1 70 ? -3.549 5.739 10.744 1.00 91.31 70 TYR A O 1
ATOM 562 N N . VAL A 1 71 ? -3.245 7.965 10.625 1.00 92.44 71 VAL A N 1
ATOM 563 C CA . VAL A 1 71 ? -3.116 8.030 9.169 1.00 92.44 71 VAL A CA 1
ATOM 564 C C . VAL A 1 71 ? -1.640 8.168 8.811 1.00 92.44 71 VAL A C 1
ATOM 566 O O . VAL A 1 71 ? -0.936 8.997 9.388 1.00 92.44 71 VAL A O 1
ATOM 569 N N . ALA A 1 72 ? -1.179 7.365 7.860 1.00 92.38 72 ALA A N 1
ATOM 570 C CA . ALA A 1 72 ? 0.179 7.378 7.327 1.00 92.38 72 ALA A CA 1
ATOM 571 C C . ALA A 1 72 ? 0.152 7.435 5.794 1.00 92.38 72 ALA A C 1
ATOM 573 O O . ALA A 1 72 ? -0.881 7.185 5.184 1.00 92.38 72 ALA A O 1
ATOM 574 N N . ILE A 1 73 ? 1.287 7.760 5.176 1.00 93.56 73 ILE A N 1
ATOM 575 C CA . ILE A 1 73 ? 1.469 7.743 3.718 1.00 93.56 73 ILE A CA 1
ATOM 576 C C . ILE A 1 73 ? 2.480 6.647 3.381 1.00 93.56 73 ILE A C 1
ATOM 578 O O . ILE A 1 73 ? 3.545 6.589 4.003 1.00 93.56 73 ILE A O 1
ATOM 582 N N . ILE A 1 74 ? 2.164 5.801 2.401 1.00 92.69 74 ILE A N 1
ATOM 583 C CA . ILE A 1 74 ? 3.061 4.736 1.929 1.00 92.69 74 ILE A CA 1
ATOM 584 C C . ILE A 1 74 ? 4.225 5.358 1.135 1.00 92.69 74 ILE A C 1
ATOM 586 O O . ILE A 1 74 ? 4.015 6.265 0.330 1.00 92.69 74 ILE A O 1
ATOM 590 N N . LYS A 1 75 ? 5.466 4.909 1.362 1.00 89.88 75 LYS A N 1
ATOM 591 C CA . LYS A 1 75 ? 6.681 5.423 0.704 1.00 89.88 75 LYS A CA 1
ATOM 592 C C . LYS A 1 75 ? 7.668 4.314 0.372 1.00 89.88 75 LYS A C 1
ATOM 594 O O . LYS A 1 75 ? 7.733 3.336 1.150 1.00 89.88 75 LYS A O 1
#

Sequence (75 aa):
DSDDDGEKEEGKKEPPQTPDDAKPIGDPIRVSGKGRGRKRHYESFEFDGNQYSLEDPVMLVPEDKEQKPYVAIIK

InterPro domains:
  IPR043151 Bromo adjacent homology (BAH) domain superfamily [G3DSA:2.30.30.490] (2-75)

Radius of gyration: 17.3 Å; chains: 1; bounding box: 31×41×45 Å

pLDDT: mean 80.92, std 19.76, range [37.88, 96.69]

Organism: NCBI:txid97028